Protein AF-A0A953LG81-F1 (afdb_monomer_lite)

Radius of gyration: 13.77 Å; chains: 1; bounding box: 37×27×31 Å

Structure (mmCIF, N/CA/C/O backbone):
data_AF-A0A953LG81-F1
#
_entry.id   AF-A0A953LG81-F1
#
loop_
_atom_site.group_PDB
_atom_site.id
_atom_site.type_symbol
_atom_site.label_atom_id
_atom_site.label_alt_id
_atom_site.label_comp_id
_atom_site.label_asym_id
_atom_site.label_entity_id
_atom_site.label_seq_id
_atom_site.pdbx_PDB_ins_code
_atom_site.Cartn_x
_atom_site.Cartn_y
_atom_site.Cartn_z
_atom_site.occupancy
_atom_site.B_iso_or_equiv
_atom_site.auth_seq_id
_atom_site.auth_comp_id
_atom_site.auth_asym_id
_atom_site.auth_atom_id
_atom_site.pdbx_PDB_model_num
ATOM 1 N N . ALA A 1 1 ? -6.970 2.918 -4.524 1.00 64.19 1 ALA A N 1
ATOM 2 C CA . ALA A 1 1 ? -7.021 3.090 -5.996 1.00 64.19 1 ALA A CA 1
ATOM 3 C C . ALA A 1 1 ? -5.968 2.201 -6.665 1.00 64.19 1 ALA A C 1
ATOM 5 O O . ALA A 1 1 ? -4.932 1.961 -6.055 1.00 64.19 1 ALA A O 1
ATOM 6 N N . VAL A 1 2 ? -6.210 1.706 -7.885 1.00 63.97 2 VAL A N 1
ATOM 7 C CA . VAL A 1 2 ? -5.230 0.918 -8.666 1.00 63.97 2 VAL A CA 1
ATOM 8 C C . VAL A 1 2 ? -5.045 1.600 -10.017 1.00 63.97 2 VAL A C 1
ATOM 10 O O . VAL A 1 2 ? -6.031 1.803 -10.723 1.00 63.97 2 VAL A O 1
ATOM 13 N N . MET A 1 3 ? -3.816 2.001 -10.359 1.00 66.38 3 MET A N 1
ATOM 14 C CA . MET A 1 3 ? -3.552 2.841 -11.536 1.00 66.38 3 MET A CA 1
ATOM 15 C C . MET A 1 3 ? -2.391 2.320 -12.396 1.00 66.38 3 MET A C 1
ATOM 17 O O . MET A 1 3 ? -1.358 1.883 -11.889 1.00 66.38 3 MET A O 1
ATOM 21 N N . GLY A 1 4 ? -2.565 2.395 -13.723 1.00 58.44 4 GLY A N 1
ATOM 22 C CA . GLY A 1 4 ? -1.683 1.789 -14.732 1.00 58.44 4 GLY A CA 1
ATOM 23 C C . GLY A 1 4 ? -0.474 2.622 -15.182 1.00 58.44 4 GLY A C 1
ATOM 24 O O . GLY A 1 4 ? 0.216 2.209 -16.111 1.00 58.44 4 GLY A O 1
ATOM 25 N N . CYS A 1 5 ? -0.207 3.789 -14.580 1.00 59.88 5 CYS A N 1
ATOM 2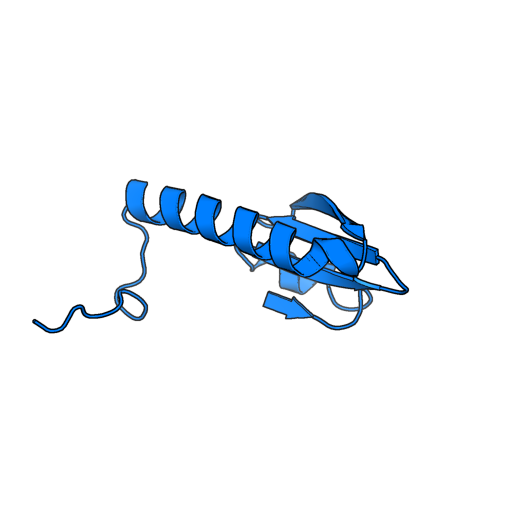6 C CA . CYS A 1 5 ? 1.025 4.543 -14.833 1.00 59.88 5 CYS A CA 1
ATOM 27 C C . CYS A 1 5 ? 1.303 5.605 -13.750 1.00 59.88 5 CYS A C 1
ATOM 29 O O . CYS A 1 5 ? 0.393 6.310 -13.322 1.00 59.88 5 CYS A O 1
ATOM 31 N N . VAL A 1 6 ? 2.576 5.769 -13.365 1.00 55.84 6 VAL A N 1
ATOM 32 C CA . VAL A 1 6 ? 3.074 6.699 -12.319 1.00 55.84 6 VAL A CA 1
ATOM 33 C C . VAL A 1 6 ? 2.766 8.183 -12.589 1.00 55.84 6 VAL A C 1
ATOM 35 O O . VAL A 1 6 ? 2.760 8.983 -11.659 1.00 55.84 6 VAL A O 1
ATOM 38 N N . VAL A 1 7 ? 2.503 8.570 -13.841 1.00 53.19 7 VAL A N 1
ATOM 39 C CA . VAL A 1 7 ? 2.537 9.978 -14.289 1.00 53.19 7 VAL A CA 1
ATOM 40 C C . VAL A 1 7 ? 1.429 10.866 -13.699 1.00 53.19 7 VAL A C 1
ATOM 42 O O . VAL A 1 7 ? 1.660 12.057 -13.536 1.00 53.19 7 VAL A O 1
ATOM 45 N N . ASN A 1 8 ? 0.279 10.296 -13.318 1.00 59.66 8 ASN A N 1
ATOM 46 C CA . ASN A 1 8 ? -0.809 11.016 -12.625 1.00 59.66 8 ASN A CA 1
ATOM 47 C C . ASN A 1 8 ? -0.934 10.639 -11.136 1.00 59.66 8 ASN A C 1
ATOM 49 O O . ASN A 1 8 ? -1.708 11.228 -10.391 1.00 59.66 8 ASN A O 1
ATOM 53 N N . GLY A 1 9 ? -0.128 9.682 -10.678 1.00 57.03 9 GLY A N 1
ATOM 54 C CA . GLY A 1 9 ? -0.352 8.979 -9.422 1.00 57.03 9 GLY A CA 1
ATOM 55 C C . GLY A 1 9 ? -0.217 9.757 -8.103 1.00 57.03 9 GLY A C 1
ATOM 56 O O . GLY A 1 9 ? -0.990 9.476 -7.189 1.00 57.03 9 GLY A O 1
ATOM 57 N N . PRO A 1 10 ? 0.714 10.718 -7.936 1.00 62.78 10 PRO A N 1
ATOM 58 C CA . PRO A 1 10 ? 0.982 11.298 -6.616 1.00 62.78 10 PRO A CA 1
ATOM 59 C C . PRO A 1 10 ? -0.182 12.106 -6.027 1.00 62.78 10 PRO A C 1
ATOM 61 O O . PRO A 1 10 ? -0.393 12.058 -4.819 1.00 62.78 10 PRO A O 1
ATOM 64 N N . GLY A 1 11 ? -0.934 12.834 -6.862 1.00 66.19 11 GLY A N 1
ATOM 65 C CA . GLY A 1 11 ? -2.070 13.648 -6.409 1.00 66.19 11 GLY A CA 1
ATOM 66 C C . GLY A 1 11 ? -3.266 12.799 -5.979 1.00 66.19 11 GLY A C 1
ATOM 67 O O . GLY A 1 11 ? -3.869 13.063 -4.948 1.00 66.19 11 GLY A O 1
ATOM 68 N N . GLU A 1 12 ? -3.548 11.726 -6.718 1.00 62.88 12 GLU A N 1
ATOM 69 C CA . GLU A 1 12 ? -4.679 10.823 -6.463 1.00 62.88 12 GLU A CA 1
ATOM 70 C C . GLU A 1 12 ? -4.373 9.804 -5.343 1.00 62.88 12 GLU A C 1
ATOM 72 O O . GLU A 1 12 ? -5.285 9.310 -4.681 1.00 62.88 12 GLU A O 1
ATOM 77 N N . ALA A 1 13 ? -3.092 9.506 -5.070 1.00 62.06 13 ALA A N 1
ATOM 78 C CA . ALA A 1 13 ? -2.680 8.712 -3.904 1.00 62.06 13 ALA A CA 1
ATOM 79 C C . ALA A 1 13 ? -2.858 9.439 -2.569 1.00 62.06 13 ALA A C 1
ATOM 81 O O . ALA A 1 13 ? -3.009 8.767 -1.550 1.00 62.06 13 ALA A O 1
ATOM 82 N N . ALA A 1 14 ? -2.807 10.774 -2.555 1.00 65.19 14 ALA A N 1
ATOM 83 C CA . ALA A 1 14 ? -2.949 11.552 -1.325 1.00 65.19 14 ALA A CA 1
ATOM 84 C C . ALA A 1 14 ? -4.346 11.399 -0.702 1.00 65.19 14 ALA A C 1
ATOM 86 O O . ALA A 1 14 ? -4.489 11.451 0.516 1.00 65.19 14 ALA A O 1
ATOM 87 N N . GLU A 1 15 ? -5.362 11.161 -1.534 1.00 68.81 15 GLU A N 1
ATOM 88 C CA . GLU A 1 15 ? -6.751 10.974 -1.104 1.00 68.81 15 GLU A CA 1
ATOM 89 C C . GLU A 1 15 ? -7.110 9.498 -0.851 1.00 68.81 15 GLU A C 1
ATOM 91 O O . GLU A 1 15 ? -8.199 9.196 -0.367 1.00 68.81 15 GLU A O 1
ATOM 96 N N . ALA A 1 16 ? -6.211 8.562 -1.173 1.00 74.44 16 ALA A N 1
ATOM 97 C CA . ALA A 1 16 ? -6.465 7.131 -1.066 1.00 74.44 16 ALA A CA 1
ATOM 98 C C . ALA A 1 16 ? -5.881 6.530 0.222 1.00 74.44 16 ALA A C 1
ATOM 100 O O . ALA A 1 16 ? -4.707 6.721 0.543 1.00 74.44 16 ALA A O 1
ATOM 101 N N . ASP A 1 17 ? -6.664 5.682 0.898 1.00 77.94 17 ASP A N 1
ATOM 102 C CA . ASP A 1 17 ? -6.167 4.882 2.026 1.00 77.94 17 ASP A CA 1
ATOM 103 C C . ASP A 1 17 ? -5.003 3.977 1.610 1.00 77.94 17 ASP A C 1
ATOM 105 O O . ASP A 1 17 ? -4.015 3.855 2.331 1.00 77.94 17 ASP A O 1
ATOM 109 N N . VAL A 1 18 ? -5.121 3.364 0.428 1.00 83.25 18 VAL A N 1
ATOM 110 C CA . VAL A 1 18 ? -4.093 2.533 -0.207 1.00 83.25 18 VAL A CA 1
ATOM 111 C C . VAL A 1 18 ? -4.085 2.805 -1.714 1.00 83.25 18 VAL A C 1
ATOM 113 O O . VAL A 1 18 ? -5.138 2.812 -2.369 1.00 83.25 18 VAL A O 1
ATOM 116 N N . ALA A 1 19 ? -2.897 2.998 -2.285 1.00 84.50 19 ALA A N 1
ATOM 117 C CA . ALA A 1 19 ? -2.692 3.175 -3.718 1.00 84.50 19 ALA A CA 1
ATOM 118 C C . ALA A 1 19 ? -1.546 2.303 -4.247 1.00 84.50 19 ALA A C 1
ATOM 120 O O . ALA A 1 19 ? -0.527 2.113 -3.585 1.00 84.50 19 ALA A O 1
ATOM 121 N N . LEU A 1 20 ? -1.726 1.787 -5.463 1.00 84.88 20 LEU A N 1
ATOM 122 C CA . LEU A 1 20 ? -0.728 1.015 -6.197 1.00 84.88 20 LEU A CA 1
ATOM 123 C C . LEU A 1 20 ? -0.477 1.655 -7.564 1.00 84.88 20 LEU A C 1
ATOM 125 O O . LEU A 1 20 ? -1.416 1.859 -8.339 1.00 84.88 20 LEU A O 1
ATOM 129 N N . PHE A 1 21 ? 0.798 1.886 -7.871 1.00 84.75 21 PHE A N 1
ATOM 130 C CA . PHE A 1 21 ? 1.265 2.385 -9.160 1.00 84.75 21 PHE A CA 1
ATOM 131 C C . PHE A 1 21 ? 2.107 1.339 -9.870 1.00 84.75 21 PHE A C 1
ATOM 133 O O . PHE A 1 21 ? 3.176 0.966 -9.385 1.00 84.75 21 PHE A O 1
ATOM 140 N N . GLY A 1 22 ? 1.639 0.902 -11.036 1.00 80.62 22 GLY A N 1
ATOM 141 C CA . GLY A 1 22 ? 2.406 0.048 -11.936 1.00 80.62 22 GLY A CA 1
ATOM 142 C C . GLY A 1 22 ? 3.372 0.850 -12.814 1.00 80.62 22 GLY A C 1
ATOM 143 O O . GLY A 1 22 ? 3.036 1.913 -13.341 1.00 80.62 22 GLY A O 1
ATOM 144 N N . GLY A 1 23 ? 4.580 0.322 -12.988 1.00 80.06 23 GLY A N 1
ATOM 145 C CA . GLY A 1 23 ? 5.585 0.753 -13.959 1.00 80.06 23 GLY A CA 1
ATOM 146 C C . GLY A 1 23 ? 6.243 -0.463 -14.621 1.00 80.06 23 GLY A C 1
ATOM 147 O O . GLY A 1 23 ? 5.868 -1.596 -14.342 1.00 80.06 23 GLY A O 1
ATOM 148 N N . LYS A 1 24 ? 7.236 -0.256 -15.499 1.00 81.50 24 LYS A N 1
ATOM 149 C CA . LYS A 1 24 ? 7.906 -1.354 -16.231 1.00 81.50 24 LYS A CA 1
ATOM 150 C C . LYS A 1 24 ? 8.527 -2.391 -15.274 1.00 81.50 24 LYS A C 1
ATOM 152 O O . LYS A 1 24 ? 9.632 -2.171 -14.782 1.00 81.50 24 LYS A O 1
ATOM 157 N N . GLY A 1 25 ? 7.820 -3.498 -15.033 1.00 83.19 25 GLY A N 1
ATOM 158 C CA . GLY A 1 25 ? 8.240 -4.616 -14.179 1.00 83.19 25 GLY A CA 1
ATOM 159 C C . GLY A 1 25 ? 8.294 -4.313 -12.677 1.00 83.19 25 GLY A C 1
ATOM 160 O O . GLY A 1 25 ? 8.845 -5.104 -11.913 1.00 83.19 25 GLY A O 1
ATOM 161 N N . VAL A 1 26 ? 7.782 -3.159 -12.239 1.00 86.81 26 VAL A N 1
ATOM 162 C CA . VAL A 1 26 ? 7.846 -2.728 -10.835 1.00 86.81 26 VAL A CA 1
ATOM 163 C C . VAL A 1 26 ? 6.543 -2.080 -10.394 1.00 86.81 26 VAL A C 1
ATOM 165 O O . VAL A 1 26 ? 5.916 -1.344 -11.154 1.00 86.81 26 VAL A O 1
ATOM 168 N N . GLY A 1 27 ? 6.167 -2.324 -9.145 1.00 88.50 27 GLY A N 1
ATOM 169 C CA . GLY A 1 27 ? 5.043 -1.692 -8.469 1.00 88.50 27 GLY A CA 1
ATOM 170 C C . GLY A 1 27 ? 5.506 -0.759 -7.359 1.00 88.50 27 GLY A C 1
ATOM 171 O O . GLY A 1 27 ? 6.551 -0.961 -6.734 1.00 88.50 27 GLY A O 1
ATOM 17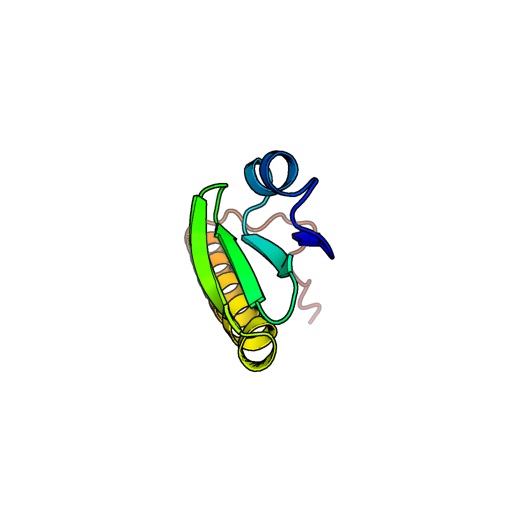2 N N . MET A 1 28 ? 4.716 0.276 -7.108 1.00 88.25 28 MET A N 1
ATOM 173 C CA . MET A 1 28 ? 4.928 1.235 -6.033 1.00 88.25 28 MET A CA 1
ATOM 174 C C . MET A 1 28 ? 3.663 1.324 -5.187 1.00 88.25 28 MET A C 1
ATOM 176 O O . MET A 1 28 ? 2.619 1.740 -5.683 1.00 88.25 28 MET A O 1
ATOM 180 N N . LEU A 1 29 ? 3.759 0.944 -3.918 1.00 88.19 29 LEU A N 1
ATOM 181 C CA . LEU A 1 29 ? 2.650 0.967 -2.971 1.00 88.19 29 LEU A CA 1
ATOM 182 C C . LEU A 1 29 ? 2.733 2.199 -2.076 1.00 88.19 29 LEU A C 1
ATOM 184 O O . LEU A 1 29 ? 3.809 2.555 -1.581 1.00 88.19 29 LEU A O 1
ATOM 188 N N . TYR A 1 30 ? 1.575 2.811 -1.858 1.00 87.06 30 TYR A N 1
ATOM 189 C CA . TYR A 1 30 ? 1.374 3.995 -1.038 1.00 87.06 30 TYR A CA 1
ATOM 190 C C . TYR A 1 30 ? 0.226 3.768 -0.054 1.00 87.06 30 TYR A C 1
ATOM 192 O O . TYR A 1 30 ? -0.762 3.116 -0.395 1.00 87.06 30 TYR A O 1
ATOM 200 N N . VAL A 1 31 ? 0.345 4.323 1.150 1.00 85.06 31 VAL A N 1
ATOM 201 C CA . VAL A 1 31 ? -0.702 4.325 2.181 1.00 85.06 31 VAL A CA 1
ATOM 202 C C . VAL A 1 31 ? -0.809 5.745 2.720 1.00 85.06 31 VAL A C 1
ATOM 204 O O . VAL A 1 31 ? 0.196 6.300 3.156 1.00 85.06 31 VAL A O 1
ATOM 207 N N . GLY A 1 32 ? -2.000 6.349 2.655 1.00 82.94 32 GLY A N 1
ATOM 208 C CA . GLY A 1 32 ? -2.215 7.733 3.104 1.00 82.94 32 GLY A CA 1
ATOM 209 C C . GLY A 1 32 ? -1.299 8.756 2.418 1.00 82.94 32 GLY A C 1
ATOM 210 O O . GLY A 1 32 ? -0.786 9.659 3.070 1.00 82.94 32 GLY A O 1
ATOM 211 N N . GLY A 1 33 ? -1.023 8.573 1.123 1.00 80.69 33 GLY A N 1
ATOM 212 C CA . GLY A 1 33 ? -0.119 9.439 0.357 1.00 80.69 33 GLY A CA 1
ATOM 213 C C . GLY A 1 33 ? 1.382 9.187 0.555 1.00 80.69 33 GLY A C 1
ATOM 214 O O . GLY A 1 33 ? 2.184 9.745 -0.194 1.00 80.69 33 GLY A O 1
ATOM 215 N N . GLU A 1 34 ? 1.795 8.315 1.480 1.00 83.25 34 GLU A N 1
ATOM 216 C CA . GLU A 1 34 ? 3.210 8.002 1.716 1.00 83.25 34 GLU A CA 1
ATOM 217 C C . GLU A 1 34 ? 3.638 6.690 1.057 1.00 83.25 34 GLU A C 1
ATOM 219 O O . GLU A 1 34 ? 2.920 5.690 1.085 1.00 83.25 34 GLU A O 1
ATOM 224 N N . ARG A 1 35 ? 4.842 6.671 0.472 1.00 86.12 35 ARG A N 1
ATOM 225 C CA . ARG A 1 35 ? 5.406 5.473 -0.162 1.00 86.12 35 ARG A CA 1
ATOM 226 C C . ARG A 1 35 ? 5.816 4.462 0.906 1.00 86.12 35 ARG A C 1
ATOM 228 O O . ARG A 1 35 ? 6.750 4.712 1.661 1.00 86.12 35 ARG A O 1
ATOM 235 N N . VAL A 1 36 ? 5.215 3.275 0.870 1.00 88.25 36 VAL A N 1
ATOM 236 C CA . VAL A 1 36 ? 5.482 2.212 1.853 1.00 88.25 36 VAL A CA 1
ATOM 237 C C . VAL A 1 36 ? 6.374 1.097 1.317 1.00 88.25 36 VAL A C 1
ATOM 239 O O . VAL A 1 36 ? 7.245 0.608 2.031 1.00 88.25 36 VAL A O 1
ATOM 242 N N . ARG A 1 37 ? 6.193 0.680 0.056 1.00 88.44 37 ARG A N 1
ATOM 243 C CA . ARG A 1 37 ? 6.890 -0.493 -0.495 1.00 88.44 37 ARG A CA 1
ATOM 244 C C . ARG 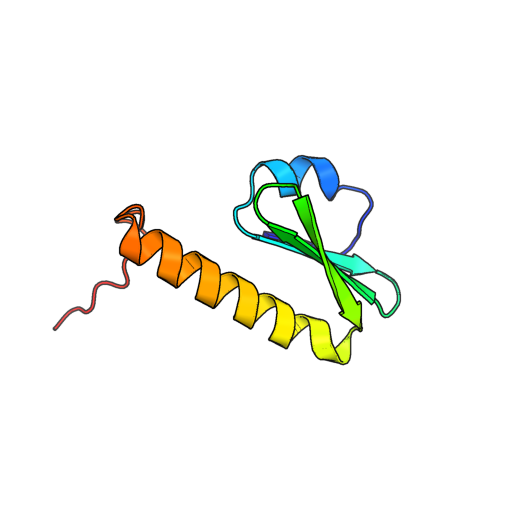A 1 37 ? 7.066 -0.380 -2.004 1.00 88.44 37 ARG A C 1
ATOM 246 O O . ARG A 1 37 ? 6.206 0.144 -2.706 1.00 88.44 37 ARG A O 1
ATOM 253 N N . LYS A 1 38 ? 8.198 -0.872 -2.507 1.00 90.12 38 LYS A N 1
ATOM 254 C CA . LYS A 1 38 ? 8.398 -1.164 -3.933 1.00 90.12 38 LYS A CA 1
ATOM 255 C C . LYS A 1 38 ? 8.290 -2.676 -4.113 1.00 90.12 38 LYS A C 1
ATOM 257 O O . LYS A 1 38 ? 8.838 -3.404 -3.291 1.00 90.12 38 LYS A O 1
ATOM 262 N N . THR A 1 39 ? 7.611 -3.123 -5.157 1.00 90.00 39 THR A N 1
ATOM 263 C CA . THR A 1 39 ? 7.405 -4.544 -5.466 1.00 90.00 39 THR A CA 1
ATOM 264 C C . THR A 1 39 ? 7.887 -4.840 -6.877 1.00 90.00 39 THR A C 1
ATOM 266 O O . THR A 1 39 ? 8.005 -3.928 -7.705 1.00 90.00 39 THR A O 1
ATOM 269 N N . THR A 1 40 ? 8.156 -6.107 -7.172 1.00 92.06 40 THR A N 1
ATOM 270 C CA . THR A 1 40 ? 8.164 -6.571 -8.564 1.00 92.06 40 THR A CA 1
ATOM 271 C C . THR A 1 40 ? 6.726 -6.689 -9.077 1.00 92.06 40 THR A C 1
ATOM 273 O O . THR A 1 40 ? 5.769 -6.480 -8.325 1.00 92.06 40 THR A O 1
ATOM 276 N N . GLU A 1 41 ? 6.561 -6.972 -10.368 1.00 85.88 41 GLU A N 1
ATOM 277 C CA . GLU A 1 41 ? 5.247 -7.260 -10.956 1.00 85.88 41 GLU A CA 1
ATOM 278 C C . GLU A 1 41 ? 4.615 -8.529 -10.365 1.00 85.88 41 GLU A C 1
ATOM 280 O O . GLU A 1 41 ? 3.424 -8.539 -10.070 1.00 85.88 41 GLU A O 1
ATOM 285 N N . GLU A 1 42 ? 5.433 -9.551 -10.106 1.00 89.25 42 GLU A N 1
ATOM 286 C CA . GLU A 1 42 ? 5.006 -10.851 -9.576 1.00 89.25 42 GLU A CA 1
ATOM 287 C C . GLU A 1 42 ? 4.460 -10.741 -8.147 1.00 89.25 42 GLU A C 1
ATOM 289 O O . GLU A 1 42 ? 3.476 -11.381 -7.803 1.00 89.25 42 GLU A O 1
ATOM 294 N N . GLU A 1 43 ? 5.068 -9.882 -7.328 1.00 90.12 43 GLU A N 1
ATOM 295 C CA . GLU A 1 43 ? 4.711 -9.691 -5.915 1.00 90.12 43 GLU A CA 1
ATOM 296 C C . GLU A 1 43 ? 3.666 -8.584 -5.706 1.00 90.12 43 GLU A C 1
ATOM 298 O O . GLU A 1 43 ? 3.244 -8.311 -4.580 1.00 90.12 43 GLU A O 1
ATOM 303 N N . MET A 1 44 ? 3.307 -7.867 -6.774 1.00 85.88 44 MET A N 1
ATOM 304 C CA . MET A 1 44 ? 2.545 -6.622 -6.692 1.00 85.88 44 MET A CA 1
ATOM 305 C C . MET A 1 44 ? 1.154 -6.833 -6.096 1.00 85.88 44 MET A C 1
ATOM 307 O O . MET A 1 44 ? 0.690 -6.023 -5.291 1.00 85.88 44 MET A O 1
ATOM 311 N N . VAL A 1 45 ? 0.493 -7.914 -6.511 1.00 88.00 45 VAL A N 1
ATOM 312 C CA . VAL A 1 45 ? -0.870 -8.239 -6.089 1.00 88.00 45 VAL A CA 1
ATOM 313 C C . VAL A 1 45 ? -0.874 -8.691 -4.635 1.00 88.00 45 VAL A C 1
ATOM 315 O O . VAL A 1 45 ? -1.618 -8.121 -3.840 1.00 88.00 45 VAL A O 1
ATOM 318 N N . ASP A 1 46 ? -0.011 -9.638 -4.264 1.00 91.62 46 ASP A N 1
ATOM 319 C CA . ASP A 1 46 ? 0.095 -10.129 -2.887 1.00 91.62 46 ASP A CA 1
ATOM 320 C C . ASP A 1 46 ? 0.404 -8.998 -1.902 1.00 91.62 46 ASP A C 1
ATOM 322 O O . ASP A 1 46 ? -0.264 -8.846 -0.879 1.00 91.62 46 ASP A O 1
ATOM 326 N N . ALA A 1 47 ? 1.358 -8.132 -2.249 1.00 90.19 47 ALA A N 1
ATOM 327 C CA . ALA A 1 47 ? 1.714 -6.992 -1.416 1.00 90.19 47 ALA A CA 1
ATOM 328 C C . ALA A 1 47 ? 0.581 -5.956 -1.301 1.00 90.19 47 ALA A C 1
ATOM 330 O O . ALA A 1 47 ? 0.439 -5.317 -0.256 1.00 90.19 47 ALA A O 1
ATOM 331 N N . LEU A 1 48 ? -0.234 -5.773 -2.346 1.00 89.19 48 LEU A N 1
ATOM 332 C CA . LEU A 1 48 ? -1.418 -4.917 -2.268 1.00 89.19 48 LEU A CA 1
ATOM 333 C C . LEU A 1 48 ? -2.471 -5.516 -1.328 1.00 89.19 48 LEU A C 1
ATOM 335 O O . LEU A 1 48 ? -3.012 -4.786 -0.497 1.00 89.19 48 LEU A O 1
ATOM 339 N N . VAL A 1 49 ? -2.762 -6.816 -1.450 1.00 90.75 49 VAL A N 1
ATOM 340 C CA . VAL A 1 49 ? -3.751 -7.500 -0.602 1.00 90.75 49 VAL A CA 1
ATOM 341 C C . VAL A 1 49 ? -3.342 -7.413 0.865 1.00 90.75 49 VAL A C 1
ATOM 343 O O . VAL A 1 49 ? -4.143 -6.961 1.677 1.00 90.75 49 VAL A O 1
ATOM 346 N N . GLU A 1 50 ? -2.084 -7.723 1.187 1.00 90.19 50 GLU A N 1
ATOM 347 C CA . GLU A 1 50 ? -1.544 -7.636 2.550 1.00 90.19 50 GLU A CA 1
ATOM 348 C C . GLU A 1 50 ? -1.767 -6.245 3.173 1.00 90.19 50 GLU A C 1
ATOM 350 O O . GLU A 1 50 ? -2.230 -6.116 4.311 1.00 90.19 50 GLU A O 1
ATOM 355 N N . LEU A 1 51 ? -1.487 -5.179 2.413 1.00 87.69 51 LEU A N 1
ATOM 356 C CA . LEU A 1 51 ? -1.687 -3.805 2.880 1.00 87.69 51 LEU A CA 1
ATOM 357 C C . LEU A 1 51 ? -3.164 -3.452 3.062 1.00 87.69 51 LEU A C 1
ATOM 359 O O . LEU A 1 51 ? -3.518 -2.806 4.050 1.00 87.69 51 LEU A O 1
ATOM 363 N N . VAL A 1 52 ? -4.025 -3.859 2.127 1.00 87.75 52 VAL A N 1
ATOM 364 C CA . VAL A 1 52 ? -5.469 -3.603 2.210 1.00 87.75 52 VAL A CA 1
ATOM 365 C C . VAL A 1 52 ? -6.082 -4.345 3.392 1.00 87.75 52 VAL A C 1
ATOM 367 O O . VAL A 1 52 ? -6.866 -3.750 4.127 1.00 87.75 52 VAL A O 1
ATOM 370 N N . GLU A 1 53 ? -5.715 -5.604 3.623 1.00 89.19 53 GLU A N 1
ATOM 371 C CA . GLU A 1 53 ? -6.210 -6.387 4.758 1.00 89.19 53 GLU A CA 1
ATOM 372 C C . GLU A 1 53 ? -5.782 -5.781 6.092 1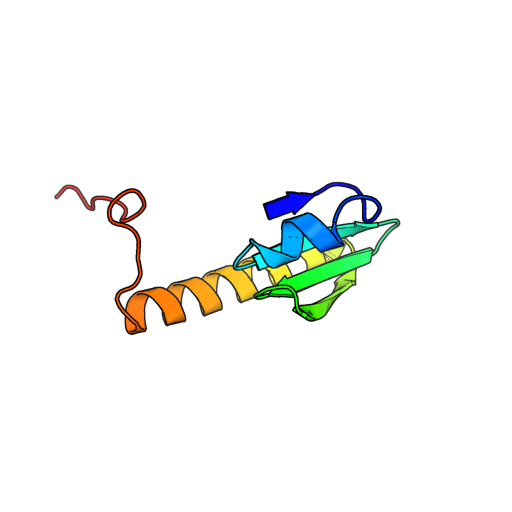.00 89.19 53 GLU A C 1
ATOM 374 O O . GLU A 1 53 ? -6.615 -5.612 6.988 1.00 89.19 53 GLU A O 1
ATOM 379 N N . LYS A 1 54 ? -4.512 -5.373 6.207 1.00 87.69 54 LYS A N 1
ATOM 380 C CA . LYS A 1 54 ? -4.012 -4.672 7.390 1.00 87.69 54 LYS A CA 1
ATOM 381 C C . LYS A 1 54 ? -4.792 -3.380 7.635 1.00 87.69 54 LYS A C 1
ATOM 383 O O . LYS A 1 54 ? -5.296 -3.173 8.738 1.00 87.69 54 LYS A O 1
ATOM 388 N N . LYS A 1 55 ? -4.970 -2.556 6.599 1.00 84.62 55 LYS A N 1
ATOM 389 C CA . LYS A 1 55 ? -5.701 -1.289 6.709 1.00 84.62 55 LYS A CA 1
ATOM 390 C C . LYS A 1 55 ? -7.179 -1.504 7.037 1.00 84.62 55 LYS A C 1
ATOM 392 O O . LYS A 1 55 ? -7.746 -0.777 7.848 1.00 84.62 55 LYS A O 1
ATOM 397 N N . ALA A 1 56 ? -7.805 -2.527 6.461 1.00 84.94 56 ALA A N 1
ATOM 398 C CA . ALA A 1 56 ? -9.181 -2.900 6.762 1.00 84.94 56 ALA A CA 1
ATOM 399 C C . ALA A 1 56 ? -9.340 -3.383 8.212 1.00 84.94 56 ALA A C 1
ATOM 401 O O . ALA A 1 56 ? -10.342 -3.060 8.850 1.00 84.94 56 ALA A O 1
ATOM 402 N N . ALA A 1 57 ? -8.372 -4.129 8.753 1.00 84.50 57 ALA A N 1
ATOM 403 C CA . ALA A 1 57 ? -8.362 -4.523 10.161 1.00 84.50 57 ALA A CA 1
ATOM 404 C C . ALA A 1 57 ? -8.226 -3.305 11.090 1.00 84.50 57 ALA A C 1
ATOM 406 O O . ALA A 1 57 ? -8.966 -3.200 12.067 1.00 84.50 57 ALA A O 1
ATOM 407 N N . GLU A 1 58 ? -7.353 -2.351 10.749 1.00 82.94 58 GLU A N 1
ATOM 408 C CA . GLU A 1 58 ? -7.206 -1.087 11.482 1.00 82.94 58 GLU A CA 1
ATOM 409 C C . GLU A 1 58 ? -8.500 -0.258 11.463 1.00 82.94 58 GLU A C 1
ATOM 411 O O . GLU A 1 58 ? -8.950 0.194 12.514 1.00 82.94 58 GLU A O 1
ATOM 416 N N . LEU A 1 59 ? -9.149 -0.119 10.301 1.00 78.75 59 LEU A N 1
ATOM 417 C CA . LEU A 1 59 ? -10.418 0.609 10.160 1.00 78.75 59 LEU A CA 1
ATOM 418 C C . LEU A 1 59 ? -11.580 -0.069 10.901 1.00 78.75 59 LEU A C 1
ATOM 420 O O . LEU A 1 59 ? -12.447 0.608 11.455 1.00 78.75 59 LEU A O 1
ATOM 424 N N . LYS A 1 60 ? -11.602 -1.408 10.940 1.00 77.06 60 LYS A N 1
ATOM 425 C CA . LYS A 1 60 ? -12.559 -2.174 11.755 1.00 77.06 60 LYS A CA 1
ATOM 426 C C . LYS A 1 60 ? -12.338 -1.932 13.245 1.00 77.06 60 LYS A C 1
ATOM 428 O O . LYS A 1 60 ? -13.311 -1.747 13.969 1.00 77.06 60 LYS A O 1
ATOM 433 N N . ALA A 1 61 ? -11.083 -1.900 13.693 1.00 78.00 61 ALA A N 1
ATOM 434 C CA . ALA A 1 61 ? -10.741 -1.619 15.084 1.00 78.00 61 ALA A CA 1
ATOM 435 C C . ALA A 1 61 ? -11.051 -0.164 15.482 1.00 78.00 61 ALA A C 1
ATOM 437 O O . ALA A 1 61 ? -11.477 0.075 16.609 1.00 78.00 61 ALA A O 1
ATOM 438 N N . SER A 1 62 ? -10.889 0.797 14.565 1.00 74.00 62 SER A N 1
ATOM 439 C CA . SER A 1 62 ? -11.222 2.209 14.798 1.00 74.00 62 SER A CA 1
ATOM 440 C C . SER A 1 62 ? -12.707 2.546 14.596 1.00 74.00 62 SER A C 1
ATOM 442 O O . SER A 1 62 ? -13.113 3.681 14.839 1.00 74.00 62 SER A O 1
ATOM 444 N N . GLY A 1 63 ? -13.531 1.586 14.158 1.00 68.12 63 GLY A N 1
ATOM 445 C CA . GLY A 1 63 ? -14.963 1.786 13.910 1.00 68.12 63 GLY A CA 1
ATOM 446 C C . GLY A 1 63 ? -15.285 2.675 12.700 1.00 68.12 63 GLY A C 1
ATOM 447 O O . GLY A 1 63 ? -16.442 3.041 12.509 1.00 68.12 63 GLY A O 1
ATOM 448 N N . GLN A 1 64 ? -14.300 3.009 11.861 1.00 62.09 64 GLN A N 1
ATOM 449 C CA . GLN A 1 64 ? -14.455 3.857 10.669 1.00 62.09 64 GLN A CA 1
ATOM 450 C C . GLN A 1 64 ? -14.780 3.055 9.401 1.00 62.09 64 GLN A C 1
ATOM 452 O O . GLN A 1 64 ? -14.376 3.429 8.302 1.00 62.09 64 GLN A O 1
ATOM 457 N N . VAL A 1 65 ? -15.509 1.944 9.515 1.00 65.00 65 VAL A N 1
ATOM 458 C CA . VAL A 1 65 ? -15.997 1.246 8.320 1.00 65.00 65 VAL A CA 1
ATOM 459 C C . VAL A 1 65 ? -17.241 1.988 7.821 1.00 65.00 65 VAL A C 1
ATOM 461 O O . VAL A 1 65 ? -18.249 2.001 8.530 1.00 65.00 65 VAL A O 1
ATOM 464 N N . PRO A 1 66 ? -17.217 2.620 6.633 1.00 64.19 66 PRO A N 1
ATOM 465 C CA . PRO A 1 66 ? -18.404 3.275 6.100 1.00 64.19 66 PRO A CA 1
ATOM 466 C C . PRO A 1 66 ? -19.545 2.260 5.951 1.00 64.19 66 PRO A C 1
ATOM 468 O O . PRO A 1 66 ? -19.369 1.188 5.369 1.00 64.19 66 PRO A O 1
ATOM 471 N N . SER A 1 67 ? -20.736 2.619 6.442 1.00 60.56 67 SER A N 1
ATOM 472 C CA . SER A 1 67 ? -21.943 1.771 6.410 1.00 60.56 67 SER A CA 1
ATOM 473 C C . SER A 1 67 ? -22.346 1.324 4.998 1.00 60.56 67 SER A C 1
ATOM 475 O O . SER A 1 67 ? -23.113 0.378 4.857 1.00 60.56 67 SER A O 1
ATOM 477 N N . SER A 1 68 ? -21.858 1.989 3.949 1.00 63.34 68 SER A N 1
ATOM 478 C CA . SER A 1 68 ? -22.088 1.604 2.553 1.00 63.34 68 SER A CA 1
ATOM 479 C C . SER A 1 68 ? -21.276 0.381 2.102 1.00 63.34 68 SER A C 1
ATOM 481 O O . SER A 1 68 ? -21.663 -0.268 1.134 1.00 63.34 68 SER A O 1
ATOM 483 N N . TYR A 1 69 ? -20.178 0.049 2.791 1.00 62.91 69 TYR A N 1
ATOM 484 C CA . TYR A 1 69 ? -19.26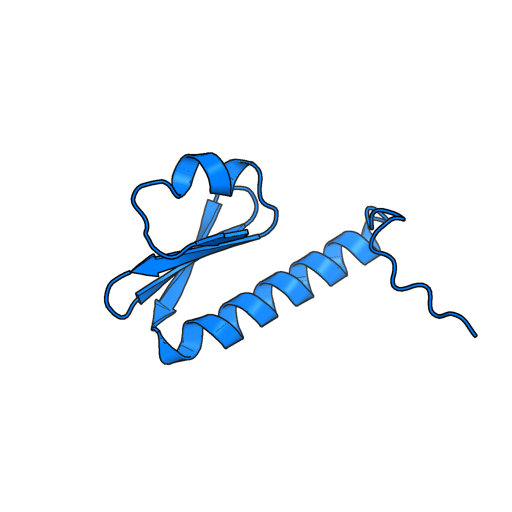9 -1.056 2.451 1.00 62.91 69 TYR A CA 1
ATOM 485 C C . TYR A 1 69 ? -19.182 -2.134 3.530 1.00 62.91 69 TYR A C 1
ATOM 487 O O . TYR A 1 69 ? -18.506 -3.147 3.330 1.00 62.91 69 TYR A O 1
ATOM 495 N N . SER A 1 70 ? -19.881 -1.970 4.657 1.00 61.91 70 SER A N 1
ATOM 496 C CA . SER A 1 70 ? -20.178 -3.109 5.516 1.00 61.91 70 SER A CA 1
ATOM 497 C C . SER A 1 70 ? -20.932 -4.116 4.661 1.00 61.91 70 SER A C 1
ATOM 499 O O . SER A 1 70 ? -22.086 -3.876 4.302 1.00 61.91 70 SER A O 1
ATOM 501 N N . ARG A 1 71 ? -20.270 -5.220 4.282 1.00 61.84 71 ARG A N 1
ATOM 502 C CA . ARG A 1 71 ? -20.952 -6.389 3.732 1.00 61.84 71 ARG A CA 1
ATOM 503 C C . ARG A 1 71 ? -22.087 -6.648 4.708 1.00 61.84 71 ARG A C 1
ATOM 505 O O . ARG A 1 71 ? -21.833 -7.024 5.847 1.00 61.84 71 ARG A O 1
ATOM 512 N N . HIS A 1 72 ? -23.315 -6.352 4.290 1.00 53.81 72 HIS A N 1
ATOM 513 C CA . HIS A 1 72 ? -24.477 -6.799 5.021 1.00 53.81 72 HIS A CA 1
A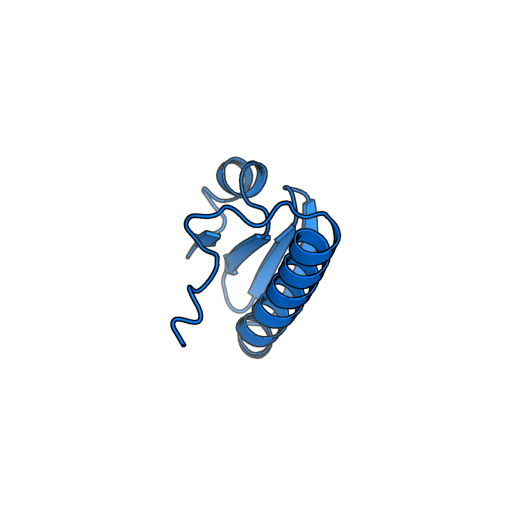TOM 514 C C . HIS A 1 72 ? -24.368 -8.315 4.970 1.00 53.81 72 HIS A C 1
ATOM 516 O O . HIS A 1 72 ? -24.683 -8.930 3.950 1.00 53.81 72 HIS A O 1
ATOM 522 N N . GLU A 1 73 ? -23.842 -8.912 6.033 1.00 53.25 73 GLU A N 1
ATOM 523 C CA . GLU A 1 73 ? -24.086 -10.307 6.339 1.00 53.25 73 GLU A CA 1
ATOM 524 C C . GLU A 1 73 ? -25.584 -10.375 6.628 1.00 53.25 73 GLU A C 1
ATOM 526 O O . GLU A 1 73 ? -26.039 -10.272 7.763 1.00 53.25 73 GLU A O 1
ATOM 531 N N . ARG A 1 74 ? -26.372 -10.392 5.546 1.00 49.84 74 ARG A N 1
ATOM 532 C CA . ARG A 1 74 ? -27.770 -10.774 5.600 1.00 49.84 74 ARG A CA 1
ATOM 533 C C . ARG A 1 74 ? -27.750 -12.242 5.996 1.00 49.84 74 ARG A C 1
ATOM 535 O O . ARG A 1 74 ? -27.440 -13.091 5.162 1.00 49.84 74 ARG A O 1
ATOM 542 N N . GLN A 1 75 ? -27.959 -12.468 7.292 1.00 48.12 75 GLN A N 1
ATOM 543 C CA . GLN A 1 75 ? -28.565 -13.694 7.800 1.00 48.12 75 GLN A CA 1
ATOM 544 C C . GLN A 1 75 ? -29.824 -14.020 6.998 1.00 48.12 75 GLN A C 1
ATOM 546 O O . GLN A 1 75 ? -30.537 -13.064 6.604 1.00 48.12 75 GLN A O 1
#

InterPro domains:
  IPR004588 4-hydroxy-3-methylbut-2-en-1-yl diphosphate synthase, bacterial-type [PTHR30454] (1-60)
  IPR045854 Nitrite and sulphite reductase 4Fe-4S domain-like superfamily [G3DSA:3.30.413.10] (1-62)
  IPR045854 Nitrite and sulphite reductase 4Fe-4S domain-like superfamily [SSF56014] (1-53)
  IPR058579 IspG, C-terminal domain [PF26540] (1-54)

Foldseek 3Di:
DEDEAPPPPQVVLCPDQWYWHDDDQKIWIGGNSHTDDIGGPVCRVVVRVVSVVVSVVVCVVVVVDPPVPPPPPPD

pLDDT: mean 76.14, std 12.78, range [48.12, 92.06]

Organism: Symbiobacterium thermophilum (NCBI:txid2734)

Secondary structure (DSSP, 8-state):
-EES-GGGHHHHHTT-SEEEEEETTEEEEEETTEEEEEEESTTHHHHHHHHHHHHHHHHHHTT---TTTS-----

Sequence (75 aa):
AVMGCVVNGPGEAAEADVALFGGKGVGMLYVGGERVRKTTEEEMVDALVELVEKKAAELKASGQVPSSYSRHERQ